Protein AF-A0A2E7HR81-F1 (afdb_monomer)

Structure (mmCIF, N/CA/C/O backbone):
data_AF-A0A2E7HR81-F1
#
_entry.id   AF-A0A2E7HR81-F1
#
loop_
_atom_site.group_PDB
_atom_site.id
_atom_site.type_symbol
_atom_site.label_atom_id
_atom_site.label_alt_id
_atom_site.label_comp_id
_atom_site.label_asym_id
_atom_site.label_entity_id
_atom_site.label_seq_id
_atom_site.pdbx_PDB_ins_code
_atom_site.Cartn_x
_atom_site.Cartn_y
_atom_site.Cartn_z
_atom_site.occupancy
_atom_site.B_iso_or_equiv
_atom_site.auth_seq_id
_atom_site.auth_comp_id
_atom_site.auth_asym_id
_atom_site.auth_atom_id
_atom_site.pdbx_PDB_model_num
ATOM 1 N N . MET A 1 1 ? 40.712 21.297 -29.440 1.00 41.12 1 MET A N 1
ATOM 2 C CA . MET A 1 1 ? 39.677 22.357 -29.420 1.00 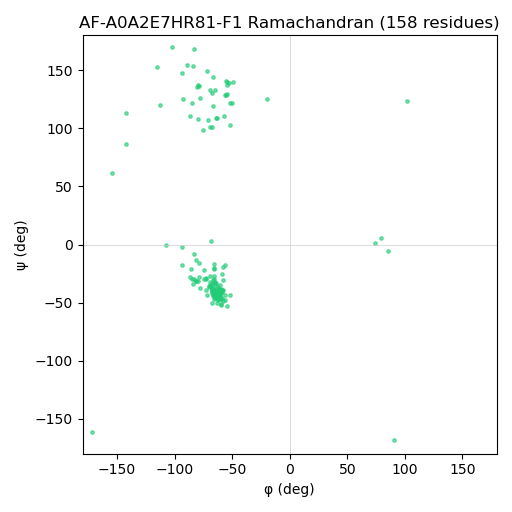41.12 1 MET 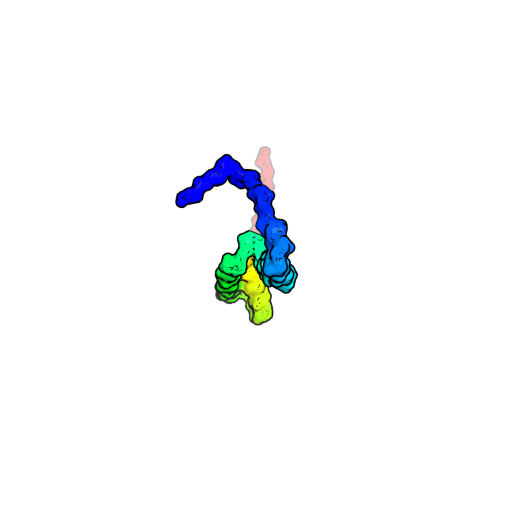A CA 1
ATOM 3 C C . MET A 1 1 ? 38.685 22.129 -30.558 1.00 41.12 1 MET A C 1
ATOM 5 O O . MET A 1 1 ? 38.942 22.527 -31.687 1.00 41.12 1 MET A O 1
ATOM 9 N N . THR A 1 2 ? 37.577 21.428 -30.316 1.00 46.91 2 THR A N 1
ATOM 10 C CA . THR A 1 2 ? 36.530 21.246 -31.335 1.00 46.91 2 THR A CA 1
ATOM 11 C C . THR A 1 2 ? 35.668 22.502 -31.396 1.00 46.91 2 THR A C 1
ATOM 13 O O . THR A 1 2 ? 34.910 22.775 -30.468 1.00 46.91 2 THR A O 1
ATOM 16 N N . LYS A 1 3 ? 35.809 23.283 -32.475 1.00 57.16 3 LYS A N 1
ATOM 17 C CA . LYS A 1 3 ? 34.974 24.461 -32.756 1.00 57.16 3 LYS A CA 1
ATOM 18 C C . LYS A 1 3 ? 33.493 24.058 -32.678 1.00 57.16 3 LYS A C 1
ATOM 20 O O . LYS A 1 3 ? 33.070 23.139 -33.380 1.00 57.16 3 LYS A O 1
ATOM 25 N N . GLY A 1 4 ? 32.728 24.716 -31.807 1.00 59.72 4 GLY A N 1
ATOM 26 C CA . GLY A 1 4 ? 31.295 24.468 -31.632 1.00 59.72 4 GLY A CA 1
ATOM 27 C C . GLY A 1 4 ? 30.531 24.594 -32.954 1.00 59.72 4 GLY A C 1
ATOM 28 O O . GLY A 1 4 ? 30.838 25.450 -33.787 1.00 59.72 4 GLY A O 1
ATOM 29 N N . LYS A 1 5 ? 29.550 23.713 -33.182 1.00 61.12 5 LYS A N 1
ATOM 30 C CA . LYS A 1 5 ? 28.749 23.706 -34.415 1.00 61.12 5 LYS A CA 1
ATOM 31 C C . LYS A 1 5 ? 27.897 24.979 -34.491 1.00 61.12 5 LYS A C 1
ATOM 33 O O . LYS A 1 5 ? 27.012 25.176 -33.670 1.00 61.12 5 LYS A O 1
ATOM 38 N N . LYS A 1 6 ? 28.121 25.780 -35.540 1.00 63.16 6 LYS A N 1
ATOM 39 C CA . LYS A 1 6 ? 27.431 27.051 -35.855 1.00 63.16 6 LYS A CA 1
ATOM 40 C C . LYS A 1 6 ? 25.897 26.935 -35.979 1.00 63.16 6 LYS A C 1
ATOM 42 O O . LYS A 1 6 ? 25.208 27.939 -35.887 1.00 63.16 6 LYS A O 1
ATOM 47 N N . TYR A 1 7 ? 25.363 25.723 -36.165 1.00 66.31 7 TYR A N 1
ATOM 48 C CA . TYR A 1 7 ? 23.924 25.446 -36.261 1.00 66.31 7 TYR A CA 1
ATOM 49 C C . TYR A 1 7 ? 23.602 24.111 -35.568 1.00 66.31 7 TYR A C 1
ATOM 51 O O . TYR A 1 7 ? 23.593 23.069 -36.229 1.00 66.31 7 TYR A O 1
ATOM 59 N N . PRO A 1 8 ? 23.363 24.093 -34.247 1.00 60.34 8 PRO A N 1
ATOM 60 C CA . PRO A 1 8 ? 23.105 22.853 -33.509 1.00 60.34 8 PRO A CA 1
ATOM 61 C C . PRO A 1 8 ? 21.792 22.165 -33.923 1.00 60.34 8 PRO A C 1
ATOM 63 O O . PRO A 1 8 ? 21.648 20.965 -33.723 1.00 60.34 8 PRO A O 1
ATOM 66 N N . GLN A 1 9 ? 20.865 22.900 -34.549 1.00 65.75 9 GLN A N 1
ATOM 67 C CA . GLN A 1 9 ? 19.572 22.389 -35.023 1.00 65.75 9 GLN A CA 1
ATOM 68 C C . GLN A 1 9 ? 19.635 21.655 -36.371 1.00 65.75 9 GLN A C 1
ATOM 70 O O . GLN A 1 9 ? 18.680 20.982 -36.750 1.00 65.75 9 GLN A O 1
ATOM 75 N N . ARG A 1 10 ? 20.734 21.767 -37.129 1.00 66.38 10 ARG A N 1
ATOM 76 C CA . ARG A 1 10 ? 20.872 21.019 -38.384 1.00 66.38 10 ARG A CA 1
ATOM 77 C C . ARG A 1 10 ? 21.441 19.643 -38.072 1.00 66.38 10 ARG A C 1
ATOM 79 O O . ARG A 1 10 ? 22.613 19.524 -37.709 1.00 66.38 10 ARG A O 1
ATOM 86 N N . ALA A 1 11 ? 20.608 18.614 -38.233 1.00 66.31 11 ALA A N 1
ATOM 87 C CA . ALA A 1 11 ? 21.050 17.230 -38.154 1.00 66.31 11 ALA A CA 1
ATOM 88 C C . ALA A 1 11 ? 22.295 17.030 -39.045 1.00 66.31 11 ALA A C 1
ATOM 90 O O . ALA A 1 11 ? 22.382 17.616 -40.133 1.00 66.31 11 ALA A O 1
ATOM 91 N N . PRO A 1 12 ? 23.296 16.256 -38.593 1.00 71.06 12 PRO A N 1
ATOM 92 C CA . PRO A 1 12 ? 24.472 15.980 -39.404 1.00 71.06 12 PRO A CA 1
ATOM 93 C C . PRO A 1 12 ? 24.049 15.399 -40.760 1.00 71.06 12 PRO A C 1
ATOM 95 O O . PRO A 1 12 ? 23.188 14.528 -40.825 1.00 71.06 12 PRO A O 1
ATOM 98 N N . LYS A 1 13 ? 24.686 15.859 -41.849 1.00 72.69 13 LYS A N 1
ATOM 99 C CA . LYS A 1 13 ? 24.384 15.411 -43.226 1.00 72.69 13 LYS A CA 1
ATOM 100 C C . LYS A 1 13 ? 24.537 13.894 -43.420 1.00 72.69 13 LYS A C 1
ATOM 102 O O . LYS A 1 13 ? 24.023 13.341 -44.384 1.00 72.69 13 LYS A O 1
ATOM 107 N N . LYS A 1 14 ? 25.271 13.236 -42.521 1.00 79.12 14 LYS A N 1
ATOM 108 C CA . LYS A 1 14 ? 25.502 11.794 -42.489 1.00 79.12 14 LYS A CA 1
ATOM 109 C C . LYS A 1 14 ? 24.812 11.210 -41.262 1.00 79.12 14 LYS A C 1
ATOM 111 O O . LYS A 1 14 ? 25.112 11.602 -40.135 1.00 79.12 14 LYS A O 1
ATOM 116 N N . ASN A 1 15 ? 23.883 10.286 -41.492 1.00 84.00 15 ASN A N 1
ATOM 117 C CA . ASN A 1 15 ? 23.197 9.557 -40.434 1.00 84.00 15 ASN A CA 1
ATOM 118 C C . ASN A 1 15 ? 24.051 8.350 -40.016 1.00 84.00 15 ASN A C 1
ATOM 120 O O . ASN A 1 15 ? 24.333 7.481 -40.840 1.00 84.00 15 ASN A O 1
ATOM 124 N N . TYR A 1 16 ? 24.413 8.283 -38.732 1.00 83.38 16 TYR A N 1
ATOM 125 C CA . TYR A 1 16 ? 25.193 7.189 -38.148 1.00 83.38 16 TYR A CA 1
ATOM 126 C C . TYR A 1 16 ? 24.598 5.809 -38.466 1.00 83.38 16 TYR A C 1
ATOM 128 O O . TYR A 1 16 ? 25.310 4.901 -38.888 1.00 83.38 16 TYR A O 1
ATOM 136 N N . PHE A 1 17 ? 23.275 5.660 -38.358 1.00 82.94 17 PHE A N 1
ATOM 137 C CA . PHE A 1 17 ? 22.599 4.404 -38.668 1.00 82.94 17 PHE A CA 1
ATOM 138 C C . PHE A 1 17 ? 22.615 4.087 -40.172 1.00 82.94 17 PHE A C 1
ATOM 140 O O . PHE A 1 17 ? 22.684 2.915 -40.538 1.00 82.94 17 PHE A O 1
ATOM 147 N N . ALA A 1 18 ? 22.588 5.084 -41.056 1.00 84.00 18 ALA A N 1
ATOM 148 C CA . ALA A 1 18 ? 22.669 4.842 -42.499 1.00 84.00 18 ALA A CA 1
ATOM 149 C C . ALA A 1 18 ? 24.080 4.418 -42.944 1.00 84.00 18 ALA A C 1
ATOM 151 O O . ALA A 1 18 ? 24.233 3.680 -43.916 1.00 84.00 18 ALA A O 1
ATOM 152 N N . GLU A 1 19 ? 25.121 4.866 -42.240 1.00 87.44 19 GLU A N 1
ATOM 153 C CA . GLU A 1 19 ? 26.503 4.438 -42.489 1.00 87.44 19 GLU A CA 1
ATOM 154 C C . GLU A 1 19 ? 26.782 3.050 -41.905 1.00 87.44 19 GLU A C 1
ATOM 156 O O . GLU A 1 19 ? 27.413 2.228 -42.569 1.00 87.44 19 GLU A O 1
ATOM 161 N N . LEU A 1 20 ? 26.220 2.743 -40.731 1.00 86.19 20 LEU A N 1
ATOM 162 C CA . LEU A 1 20 ? 26.365 1.445 -40.067 1.00 86.19 20 LEU A CA 1
ATOM 163 C C . LEU A 1 20 ? 25.883 0.268 -40.940 1.00 86.19 20 LEU A C 1
ATOM 165 O O . LEU A 1 20 ? 26.411 -0.828 -40.847 1.00 86.19 20 LEU A O 1
ATOM 169 N N . THR A 1 21 ? 24.891 0.461 -41.811 1.00 85.25 21 THR A N 1
ATOM 170 C CA . THR A 1 21 ? 24.394 -0.615 -42.692 1.00 85.25 21 THR A CA 1
ATOM 171 C C . THR A 1 21 ? 25.256 -0.891 -43.910 1.00 85.25 21 THR A C 1
ATOM 173 O O . THR A 1 21 ? 25.073 -1.928 -44.546 1.00 85.25 21 THR A O 1
ATOM 176 N N . LYS A 1 22 ? 26.166 0.022 -44.261 1.00 89.62 22 LYS A N 1
ATOM 177 C CA . LYS A 1 22 ? 27.015 -0.123 -45.450 1.00 89.62 22 LYS A CA 1
ATOM 178 C C . LYS A 1 22 ? 28.112 -1.161 -45.233 1.00 89.62 22 LYS A C 1
ATOM 180 O O . LYS A 1 22 ? 28.512 -1.826 -46.181 1.00 89.62 22 LYS A O 1
ATOM 185 N N . THR A 1 23 ? 28.572 -1.328 -43.994 1.00 92.75 23 THR A N 1
ATOM 186 C CA . THR A 1 23 ? 29.603 -2.307 -43.644 1.00 92.75 23 THR A CA 1
ATOM 187 C C . THR A 1 23 ? 28.980 -3.632 -43.182 1.00 92.75 23 THR A C 1
ATOM 189 O O . THR A 1 23 ? 27.898 -3.641 -42.587 1.00 92.75 23 THR A O 1
ATOM 192 N N . PRO A 1 24 ? 29.628 -4.782 -43.448 1.00 90.69 24 PRO A N 1
ATOM 193 C CA . PRO A 1 24 ? 29.166 -6.078 -42.943 1.00 90.69 24 PRO A CA 1
ATOM 194 C C . PRO A 1 24 ? 29.176 -6.130 -41.408 1.00 90.69 24 PRO A C 1
ATOM 196 O O . PRO A 1 24 ? 28.223 -6.610 -40.797 1.00 90.69 24 PRO A O 1
ATOM 199 N N . GLU A 1 25 ? 30.193 -5.541 -40.784 1.00 89.00 25 GLU A N 1
ATOM 200 C CA . GLU A 1 25 ? 30.328 -5.451 -39.327 1.00 89.00 25 GLU A CA 1
ATOM 201 C C . GLU A 1 25 ? 29.209 -4.621 -38.687 1.00 89.00 25 GLU A C 1
ATOM 203 O O . GLU A 1 25 ? 28.635 -4.996 -37.664 1.00 89.00 25 GLU A O 1
ATOM 208 N N . GLY A 1 26 ? 28.833 -3.502 -39.309 1.00 90.56 26 GLY A N 1
ATOM 209 C CA . GLY A 1 26 ? 27.766 -2.660 -38.788 1.00 90.56 26 GLY A CA 1
ATOM 210 C C . GLY A 1 26 ? 26.370 -3.274 -38.966 1.00 90.56 26 GLY A C 1
ATOM 211 O O . GLY A 1 26 ? 25.498 -3.079 -38.111 1.00 90.56 26 GLY A O 1
ATOM 212 N N . ARG A 1 27 ? 26.169 -4.105 -40.001 1.00 91.12 27 ARG A N 1
ATOM 213 C CA . ARG A 1 27 ? 24.973 -4.959 -40.127 1.00 91.12 27 ARG A CA 1
ATOM 214 C C . ARG A 1 27 ? 24.897 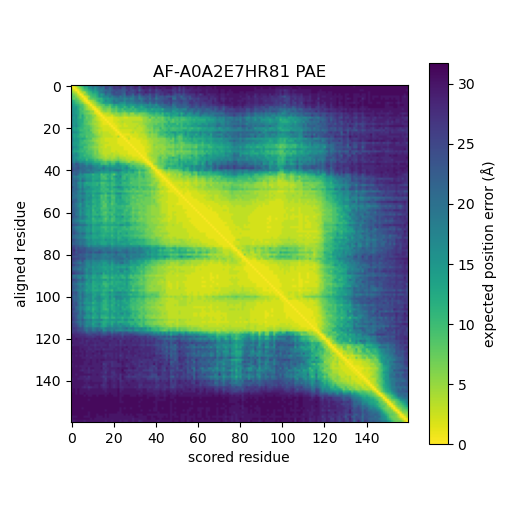-6.002 -39.011 1.00 91.12 27 ARG A C 1
ATOM 216 O O . ARG A 1 27 ? 23.827 -6.155 -38.422 1.00 91.12 27 ARG A O 1
ATOM 223 N N . ALA A 1 28 ? 26.010 -6.658 -38.675 1.00 92.38 28 ALA A N 1
ATOM 224 C CA . ALA A 1 28 ? 26.069 -7.613 -37.566 1.00 92.38 28 ALA A CA 1
ATOM 225 C C . ALA A 1 28 ? 25.735 -6.946 -36.220 1.00 92.38 28 ALA A C 1
ATOM 227 O O . ALA A 1 28 ? 24.893 -7.448 -35.475 1.00 92.38 28 ALA A O 1
ATOM 228 N N . LYS A 1 29 ? 26.285 -5.753 -35.963 1.00 91.38 29 LYS A N 1
ATOM 229 C CA . LYS A 1 29 ? 25.996 -4.964 -34.753 1.00 91.38 29 LYS A CA 1
ATOM 230 C C . LYS A 1 29 ? 24.521 -4.566 -34.633 1.00 91.38 29 LYS A C 1
ATOM 232 O O . LYS A 1 29 ? 23.940 -4.620 -33.553 1.00 91.38 29 LYS A O 1
ATOM 237 N N . ARG A 1 30 ? 23.873 -4.195 -35.745 1.00 87.44 30 ARG A N 1
ATOM 238 C CA . ARG A 1 30 ? 22.424 -3.928 -35.744 1.00 87.44 30 ARG A CA 1
ATOM 239 C C . ARG A 1 30 ? 21.610 -5.195 -35.498 1.00 87.44 30 ARG A C 1
ATOM 241 O O . ARG A 1 30 ? 20.616 -5.133 -34.784 1.00 87.44 30 ARG A O 1
ATOM 248 N N . ALA A 1 31 ? 22.017 -6.323 -36.073 1.00 89.31 31 ALA A N 1
ATOM 249 C CA . ALA A 1 31 ? 21.359 -7.600 -35.824 1.00 89.31 31 ALA A CA 1
ATOM 250 C C . ALA A 1 31 ? 21.459 -8.000 -34.343 1.00 89.31 31 ALA A C 1
ATOM 252 O O . ALA A 1 31 ? 20.475 -8.467 -33.779 1.00 89.31 31 ALA A O 1
ATOM 253 N N . GLU A 1 32 ? 22.602 -7.762 -33.697 1.00 90.69 32 GLU A N 1
ATOM 254 C CA . GLU A 1 32 ? 22.783 -7.957 -32.255 1.00 90.69 32 GLU A CA 1
ATOM 255 C C . GLU A 1 32 ? 21.831 -7.071 -31.434 1.00 90.69 32 GLU A C 1
ATOM 257 O O . GLU A 1 32 ? 21.130 -7.564 -30.551 1.00 90.69 32 GLU A O 1
ATOM 262 N N . TRP A 1 33 ? 21.730 -5.779 -31.763 1.00 87.06 33 TRP A N 1
ATOM 263 C CA . TRP A 1 33 ? 20.802 -4.862 -31.090 1.00 87.06 33 TRP A CA 1
ATOM 264 C C . TRP A 1 33 ? 19.334 -5.228 -31.297 1.00 87.06 33 TRP A C 1
ATOM 266 O O . TRP A 1 33 ? 18.562 -5.160 -30.347 1.00 87.06 33 TRP A O 1
ATOM 276 N N . ASN A 1 34 ? 18.953 -5.653 -32.503 1.00 84.62 34 ASN A N 1
ATOM 277 C CA . ASN A 1 34 ? 17.590 -6.096 -32.795 1.00 84.62 34 ASN A CA 1
ATOM 278 C C . ASN A 1 34 ? 17.233 -7.392 -32.052 1.00 84.62 34 ASN A C 1
ATOM 280 O O . ASN A 1 34 ? 16.083 -7.579 -31.670 1.00 84.62 34 ASN A O 1
ATOM 284 N N . LYS A 1 35 ? 18.209 -8.287 -31.846 1.00 86.12 35 LYS A N 1
ATOM 285 C CA . LYS A 1 35 ? 18.032 -9.524 -31.069 1.00 86.12 35 LYS A CA 1
ATOM 286 C C . LYS A 1 35 ? 17.965 -9.269 -29.563 1.00 86.12 35 LYS A C 1
ATOM 288 O O . LYS A 1 35 ? 17.447 -10.107 -28.828 1.00 86.12 35 LYS A O 1
ATOM 293 N N . LYS A 1 36 ? 18.499 -8.143 -29.086 1.00 82.38 36 LYS A N 1
ATOM 294 C CA . LYS A 1 36 ? 18.478 -7.793 -27.668 1.00 82.38 36 LYS A CA 1
ATOM 295 C C . LYS A 1 36 ? 17.054 -7.428 -27.254 1.00 82.38 36 LYS A C 1
ATOM 297 O O . LYS A 1 36 ? 16.565 -6.346 -27.566 1.00 82.38 36 LYS A O 1
ATOM 302 N N . ALA A 1 37 ? 16.408 -8.314 -26.499 1.00 74.12 37 ALA A N 1
ATOM 303 C CA . ALA A 1 37 ? 15.147 -7.998 -25.844 1.00 74.12 37 ALA A CA 1
ATOM 304 C C . ALA A 1 37 ? 15.323 -6.740 -24.976 1.00 74.12 37 ALA A C 1
ATOM 306 O O . ALA A 1 37 ? 16.256 -6.642 -24.170 1.00 74.12 37 ALA A O 1
ATOM 307 N N . TRP A 1 38 ? 14.441 -5.755 -25.148 1.00 69.12 38 TRP A N 1
ATOM 308 C CA . TRP A 1 38 ? 14.459 -4.557 -24.319 1.00 69.12 38 TRP A CA 1
ATOM 309 C C . TRP A 1 38 ? 14.030 -4.945 -22.902 1.00 69.12 38 TRP A C 1
ATOM 311 O O . TRP A 1 38 ? 12.848 -5.113 -22.624 1.00 69.12 38 TRP A O 1
ATOM 321 N N . ALA A 1 39 ? 14.992 -5.099 -21.993 1.00 67.12 39 ALA A N 1
ATOM 322 C CA . ALA A 1 39 ? 14.739 -5.760 -20.713 1.00 67.12 39 ALA A CA 1
ATOM 323 C C . ALA A 1 39 ? 13.773 -5.012 -19.773 1.00 67.12 39 ALA A C 1
ATOM 325 O O . ALA A 1 39 ? 13.302 -5.605 -18.809 1.00 67.12 39 ALA A O 1
ATOM 326 N N . LYS A 1 40 ? 13.502 -3.716 -19.984 1.00 64.69 40 LYS A N 1
ATOM 327 C CA . LYS A 1 40 ? 12.696 -2.877 -19.073 1.00 64.69 40 LYS A CA 1
ATOM 328 C C . LYS A 1 40 ? 12.040 -1.710 -19.820 1.00 64.69 40 LYS A C 1
ATOM 330 O O . LYS A 1 40 ? 12.386 -0.553 -19.591 1.00 64.69 40 LYS A O 1
ATOM 335 N N . ALA A 1 41 ? 11.183 -1.996 -20.798 1.00 64.50 41 ALA A N 1
ATOM 336 C CA . ALA A 1 41 ? 10.427 -0.938 -21.463 1.00 64.50 41 ALA A CA 1
ATOM 337 C C . ALA A 1 41 ? 9.271 -0.530 -20.546 1.00 64.50 41 ALA A C 1
ATOM 339 O O . ALA A 1 41 ? 8.494 -1.373 -20.107 1.00 64.50 41 ALA A O 1
ATOM 340 N N . GLY A 1 42 ? 9.175 0.762 -20.245 1.00 72.00 42 GLY A N 1
ATOM 341 C CA . GLY A 1 42 ? 8.073 1.313 -19.469 1.00 72.00 42 GLY A CA 1
ATOM 342 C C . GLY A 1 42 ? 8.297 1.357 -17.959 1.00 72.00 42 GLY A C 1
ATOM 343 O O . GLY A 1 42 ? 9.403 1.249 -17.428 1.00 72.00 42 GLY A O 1
ATOM 344 N N . ARG A 1 43 ? 7.194 1.626 -17.271 1.00 74.00 43 ARG A N 1
ATOM 345 C CA . ARG A 1 43 ? 7.147 1.948 -15.851 1.00 74.00 43 ARG A CA 1
ATOM 346 C C . ARG A 1 43 ? 7.256 0.669 -15.013 1.00 74.00 43 ARG A C 1
ATOM 348 O O . ARG A 1 43 ? 6.594 -0.312 -15.344 1.00 74.00 43 ARG A O 1
ATOM 355 N N . PRO A 1 44 ? 8.051 0.649 -13.929 1.00 80.31 44 PRO A N 1
ATOM 356 C CA . PRO A 1 44 ? 8.136 -0.524 -13.069 1.00 80.31 44 PRO A CA 1
ATOM 357 C C . PRO A 1 44 ? 6.750 -0.925 -12.548 1.00 80.31 44 PRO A C 1
ATOM 359 O O . PRO A 1 44 ? 6.026 -0.092 -11.999 1.00 80.31 44 PRO A O 1
ATOM 362 N N . ALA A 1 45 ? 6.401 -2.203 -12.721 1.00 80.94 45 ALA A N 1
ATOM 363 C CA . ALA A 1 45 ? 5.125 -2.757 -12.279 1.00 80.94 45 ALA A CA 1
ATOM 364 C C . ALA A 1 45 ? 4.889 -2.493 -10.782 1.00 80.94 45 ALA A C 1
ATOM 366 O O . ALA A 1 45 ? 5.819 -2.570 -9.974 1.00 80.94 45 ALA A O 1
ATOM 367 N N . GLY A 1 46 ? 3.647 -2.156 -10.428 1.00 80.62 46 GLY A N 1
ATOM 368 C CA . GLY A 1 46 ? 3.218 -1.946 -9.043 1.00 80.62 46 GLY A CA 1
ATOM 369 C C . GLY A 1 46 ? 3.686 -0.643 -8.392 1.00 80.62 46 GLY A C 1
ATOM 370 O O . GLY A 1 46 ? 3.381 -0.409 -7.227 1.00 80.62 46 GLY A O 1
ATOM 371 N N . VAL A 1 47 ? 4.417 0.223 -9.093 1.00 87.62 47 VAL A N 1
ATOM 372 C CA . VAL A 1 47 ? 4.679 1.585 -8.608 1.00 87.62 47 VAL A CA 1
ATOM 373 C C . VAL A 1 47 ? 3.469 2.456 -9.006 1.00 87.62 47 VAL A C 1
ATOM 375 O O . VAL A 1 47 ? 2.894 2.181 -10.058 1.00 87.62 47 VAL A O 1
ATOM 378 N N . PRO A 1 48 ? 3.120 3.554 -8.319 1.00 87.00 48 PRO A N 1
ATOM 379 C CA . PRO A 1 48 ? 2.148 4.579 -8.771 1.00 87.00 48 PRO A CA 1
ATOM 380 C C . PRO A 1 48 ? 2.769 5.725 -9.599 1.00 87.00 48 PRO A C 1
ATOM 382 O O . PRO A 1 48 ? 3.970 5.995 -9.492 1.00 87.00 48 PRO A O 1
ATOM 385 N N . HIS A 1 49 ? 1.987 6.384 -10.466 1.00 85.12 49 HIS A N 1
ATOM 386 C CA . HIS A 1 49 ? 2.495 7.457 -11.341 1.00 85.12 49 HIS A CA 1
ATOM 387 C C . HIS A 1 49 ? 3.245 8.536 -10.540 1.00 85.12 49 HIS A C 1
ATOM 389 O O . HIS A 1 49 ? 2.821 8.901 -9.451 1.00 85.12 49 HIS A O 1
ATOM 395 N N . GLY A 1 50 ? 4.366 9.032 -11.072 1.00 87.12 50 GLY A N 1
ATOM 396 C CA . GLY A 1 50 ? 5.212 10.025 -10.396 1.00 87.12 50 GLY A CA 1
ATOM 397 C C . GLY A 1 50 ? 6.250 9.450 -9.424 1.00 87.12 50 GLY A C 1
ATOM 398 O O . GLY A 1 50 ? 7.102 10.197 -8.957 1.00 87.12 50 GLY A O 1
ATOM 399 N N . TYR A 1 51 ? 6.242 8.137 -9.171 1.00 89.44 51 TYR A N 1
ATOM 400 C CA . TYR A 1 51 ? 7.216 7.479 -8.296 1.00 89.44 51 TYR A CA 1
ATOM 401 C C . TYR A 1 51 ? 8.109 6.489 -9.052 1.00 89.44 51 TYR A C 1
ATOM 403 O O . TYR A 1 51 ? 7.707 5.890 -10.058 1.00 89.44 51 TYR A O 1
ATOM 411 N N . THR A 1 52 ? 9.319 6.288 -8.526 1.00 89.25 52 THR A N 1
ATOM 412 C CA . THR A 1 52 ? 10.229 5.191 -8.874 1.00 89.25 52 THR A CA 1
ATOM 413 C C . THR A 1 52 ? 10.170 4.125 -7.775 1.00 89.25 52 THR A C 1
ATOM 415 O O . THR A 1 52 ? 9.576 4.335 -6.718 1.00 89.25 52 THR A O 1
ATOM 418 N N . LYS A 1 53 ? 10.772 2.951 -8.009 1.00 87.62 53 LYS A N 1
ATOM 419 C CA . LYS A 1 53 ? 10.841 1.894 -6.982 1.00 87.62 53 LYS A CA 1
ATOM 420 C C . LYS A 1 53 ? 11.570 2.364 -5.719 1.00 87.62 53 LYS A C 1
ATOM 422 O O . LYS A 1 53 ? 11.154 2.037 -4.617 1.00 87.62 53 LYS A O 1
ATOM 427 N N . GLU A 1 54 ? 12.624 3.148 -5.902 1.00 89.94 54 GLU A N 1
ATOM 428 C CA . GLU A 1 54 ? 13.461 3.661 -4.818 1.00 89.94 54 GLU A CA 1
ATOM 429 C C . GLU A 1 54 ? 12.727 4.714 -3.988 1.00 89.94 54 GLU A C 1
ATOM 431 O O . GLU A 1 54 ? 12.878 4.742 -2.774 1.00 89.94 54 GLU A O 1
ATOM 436 N N . THR A 1 55 ? 11.881 5.542 -4.613 1.00 91.25 55 THR A N 1
ATOM 437 C CA . THR A 1 55 ? 11.136 6.573 -3.879 1.00 91.25 55 THR A CA 1
ATOM 438 C C . THR A 1 55 ? 9.891 6.032 -3.182 1.00 91.25 55 THR A C 1
ATOM 440 O O . THR A 1 55 ? 9.529 6.533 -2.121 1.00 91.25 55 THR A O 1
ATOM 443 N N . ILE A 1 56 ? 9.232 5.005 -3.734 1.00 92.25 56 ILE A N 1
ATOM 444 C CA . ILE A 1 56 ? 8.019 4.428 -3.131 1.00 92.25 56 ILE A CA 1
ATOM 445 C C . ILE A 1 56 ? 8.323 3.472 -1.969 1.00 92.25 56 ILE A C 1
ATOM 447 O O . ILE A 1 56 ? 7.520 3.375 -1.044 1.00 92.25 56 ILE A O 1
ATOM 451 N N . ALA A 1 57 ? 9.457 2.765 -2.003 1.00 92.06 57 ALA A N 1
ATOM 452 C CA . ALA A 1 57 ? 9.839 1.798 -0.973 1.00 92.06 57 ALA A CA 1
ATOM 453 C C . ALA A 1 57 ? 9.852 2.384 0.457 1.00 92.06 57 ALA A C 1
ATOM 455 O O . ALA A 1 57 ? 9.115 1.858 1.293 1.00 92.06 57 ALA A O 1
ATOM 456 N N . PRO A 1 58 ? 10.551 3.503 0.745 1.00 95.62 58 PRO A N 1
ATOM 457 C CA . PRO A 1 58 ? 10.573 4.068 2.096 1.00 95.62 58 PRO A CA 1
ATOM 458 C C . PRO A 1 58 ? 9.197 4.585 2.539 1.00 95.62 58 PRO A C 1
ATOM 460 O O . PRO A 1 58 ? 8.863 4.543 3.720 1.00 95.62 58 PRO A O 1
ATOM 463 N N . LEU A 1 59 ? 8.361 5.042 1.598 1.00 94.25 59 LEU A N 1
ATOM 464 C CA . LEU A 1 59 ? 6.995 5.476 1.904 1.00 94.25 59 LEU A CA 1
ATOM 465 C C . LEU A 1 59 ? 6.117 4.304 2.349 1.00 94.25 59 LEU A C 1
ATOM 467 O O . LEU A 1 59 ? 5.329 4.456 3.279 1.00 94.25 59 LEU A O 1
ATOM 471 N N . ARG A 1 60 ? 6.266 3.135 1.715 1.00 93.94 60 ARG A N 1
ATOM 472 C CA . ARG A 1 60 ? 5.552 1.912 2.111 1.00 93.94 60 ARG A CA 1
ATOM 473 C C . ARG A 1 60 ? 6.000 1.416 3.477 1.00 93.94 60 ARG A C 1
ATOM 475 O O . ARG A 1 60 ? 5.158 1.089 4.301 1.00 93.94 60 ARG A O 1
ATOM 482 N N . GLU A 1 61 ? 7.303 1.401 3.740 1.00 96.00 61 GLU A N 1
ATOM 483 C CA . GLU A 1 61 ? 7.836 1.003 5.051 1.00 96.00 61 GLU A CA 1
ATOM 484 C C . GLU A 1 61 ? 7.335 1.920 6.168 1.00 96.00 61 GLU A C 1
ATOM 486 O O . GLU A 1 61 ? 6.854 1.441 7.195 1.00 96.00 61 GLU A O 1
ATOM 491 N N . LYS A 1 62 ? 7.358 3.237 5.938 1.00 96.38 62 LYS A N 1
ATOM 492 C CA . LYS A 1 62 ? 6.798 4.208 6.880 1.00 96.38 62 LYS A CA 1
ATOM 493 C C . LYS A 1 62 ? 5.300 3.978 7.107 1.00 96.38 62 LYS A C 1
ATOM 495 O O . LYS A 1 62 ? 4.855 3.987 8.251 1.00 96.38 62 LYS A O 1
ATOM 500 N N . ALA A 1 63 ? 4.532 3.727 6.046 1.00 96.31 63 ALA A N 1
ATOM 501 C CA . ALA A 1 63 ? 3.100 3.450 6.155 1.00 96.31 63 ALA A CA 1
ATOM 502 C C . ALA A 1 63 ? 2.804 2.178 6.970 1.00 96.31 63 ALA A C 1
ATOM 504 O O . ALA A 1 63 ? 1.862 2.183 7.758 1.00 96.31 63 ALA A O 1
ATOM 505 N N . LYS A 1 64 ? 3.627 1.128 6.839 1.00 96.19 64 LYS A N 1
ATOM 506 C CA . LYS A 1 64 ? 3.514 -0.103 7.640 1.00 96.19 64 LYS A CA 1
ATOM 507 C C . LYS A 1 64 ? 3.738 0.150 9.126 1.00 96.19 64 LYS A C 1
ATOM 509 O O . LYS A 1 64 ? 2.889 -0.202 9.938 1.00 96.19 64 LYS A O 1
ATOM 514 N N . GLN A 1 65 ? 4.825 0.841 9.468 1.00 96.94 65 GLN A N 1
ATOM 515 C CA . GLN A 1 65 ? 5.123 1.206 10.859 1.00 96.94 65 GLN A CA 1
ATOM 516 C C . GLN A 1 65 ? 4.008 2.064 11.467 1.00 96.94 65 GLN A C 1
ATOM 518 O O . GLN A 1 65 ? 3.646 1.926 12.633 1.00 96.94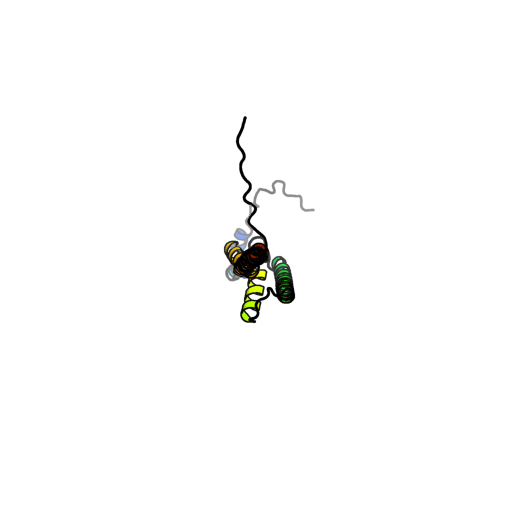 65 GLN A O 1
ATOM 523 N N . GLU A 1 66 ? 3.449 2.978 10.678 1.00 94.94 66 GLU A N 1
ATOM 524 C CA . GLU A 1 66 ? 2.337 3.812 11.114 1.00 94.94 66 GLU A CA 1
ATOM 525 C C . GLU A 1 66 ? 1.029 3.027 11.291 1.00 94.94 66 GLU A C 1
ATOM 527 O O . GLU A 1 66 ? 0.260 3.343 12.199 1.00 94.94 66 GLU A O 1
ATOM 532 N N . ALA A 1 67 ? 0.775 2.018 10.455 1.00 95.88 67 ALA A N 1
ATOM 533 C CA . ALA A 1 67 ? -0.380 1.134 10.582 1.00 95.88 67 ALA A CA 1
ATOM 534 C C . ALA A 1 67 ? -0.292 0.256 11.839 1.00 95.88 67 ALA A C 1
ATOM 536 O O . ALA A 1 67 ? -1.276 0.129 12.565 1.00 95.88 67 ALA A O 1
ATOM 537 N N . GLU A 1 68 ? 0.890 -0.282 12.144 1.00 95.31 68 GLU A N 1
ATOM 538 C CA . GLU A 1 68 ? 1.142 -1.033 13.381 1.00 95.31 68 GLU A CA 1
ATOM 539 C C . GLU A 1 68 ? 0.875 -0.170 14.617 1.00 95.31 68 GLU A C 1
ATOM 541 O O . GLU A 1 68 ? 0.047 -0.526 15.456 1.00 95.31 68 GLU A O 1
ATOM 546 N N . ARG A 1 69 ? 1.482 1.023 14.670 1.00 95.00 69 ARG A N 1
ATOM 547 C CA . ARG A 1 69 ? 1.265 1.984 15.764 1.00 95.00 69 ARG A CA 1
ATOM 548 C C . ARG A 1 69 ? -0.201 2.373 15.917 1.00 95.00 69 ARG A C 1
ATOM 550 O O . ARG A 1 69 ? -0.677 2.541 17.034 1.00 95.00 69 ARG A O 1
ATOM 557 N N . PHE A 1 70 ? -0.918 2.548 14.809 1.00 93.38 70 PHE A N 1
ATOM 558 C CA . PHE A 1 70 ? -2.335 2.899 14.838 1.00 93.38 70 PHE A CA 1
ATOM 559 C C . PHE A 1 70 ? -3.175 1.812 15.517 1.00 93.38 70 PHE A C 1
ATOM 561 O O . PHE A 1 70 ? -3.981 2.119 16.394 1.00 93.38 70 PHE A O 1
ATOM 568 N N . VAL A 1 71 ? -2.950 0.548 15.161 1.00 91.69 71 VAL A N 1
ATOM 569 C CA . VAL A 1 71 ? -3.659 -0.581 15.772 1.00 91.69 71 VAL A CA 1
ATOM 570 C C . VAL A 1 71 ? -3.286 -0.752 17.242 1.00 91.69 71 VAL A C 1
ATOM 572 O O . VAL A 1 71 ? -4.170 -0.988 18.060 1.00 91.69 71 VAL A O 1
ATOM 575 N N . GLU A 1 72 ? -2.016 -0.564 17.611 1.00 92.81 72 GLU A N 1
ATOM 576 C CA . GLU A 1 72 ? -1.602 -0.569 19.021 1.00 92.81 72 GLU A CA 1
ATOM 577 C C . GLU A 1 72 ? -2.321 0.508 19.843 1.00 92.81 72 GLU A C 1
ATOM 579 O O . GLU A 1 72 ? -2.721 0.257 20.979 1.00 92.81 72 GLU A O 1
ATOM 584 N N . ILE A 1 73 ? -2.491 1.710 19.284 1.00 91.88 73 ILE A N 1
ATOM 585 C CA . ILE A 1 73 ? -3.230 2.798 19.937 1.00 91.88 73 ILE A CA 1
ATOM 586 C C . ILE A 1 73 ? -4.712 2.430 20.076 1.00 91.88 73 ILE A C 1
ATOM 588 O O . ILE A 1 73 ? -5.274 2.612 21.153 1.00 91.88 73 ILE A O 1
ATOM 592 N N . MET A 1 74 ? -5.338 1.875 19.034 1.00 88.06 74 MET A N 1
ATOM 593 C CA . MET A 1 74 ? -6.738 1.437 19.111 1.00 88.06 74 MET A CA 1
ATOM 594 C C . MET A 1 74 ? -6.949 0.336 20.150 1.00 88.06 74 MET A C 1
ATOM 596 O O . MET A 1 74 ? -7.899 0.409 20.926 1.00 88.06 74 MET A O 1
ATOM 600 N N . ALA A 1 75 ? -6.045 -0.643 20.216 1.00 89.12 75 ALA A N 1
ATOM 601 C CA . ALA A 1 75 ? -6.099 -1.700 21.220 1.00 89.12 75 ALA A CA 1
ATOM 602 C C . ALA A 1 75 ? -5.976 -1.135 22.647 1.00 89.12 75 ALA A C 1
ATOM 604 O O . ALA A 1 75 ? -6.748 -1.514 23.523 1.00 89.12 75 ALA A O 1
ATOM 605 N N . LYS A 1 76 ? -5.065 -0.178 22.878 1.00 89.44 76 LYS A N 1
ATOM 606 C CA . LYS A 1 76 ? -4.910 0.495 24.184 1.00 89.44 76 LYS A CA 1
ATOM 607 C C . LYS A 1 76 ? -6.142 1.301 24.596 1.00 89.44 76 LYS A C 1
ATOM 609 O O . LYS A 1 76 ? -6.425 1.391 25.786 1.00 89.44 76 LYS A O 1
ATOM 614 N N . ASN A 1 77 ? -6.855 1.876 23.632 1.00 85.75 77 ASN A N 1
ATOM 615 C CA . ASN A 1 77 ? -8.058 2.669 23.882 1.00 85.75 77 ASN A CA 1
ATOM 616 C C . ASN A 1 77 ? -9.328 1.814 24.049 1.00 85.75 77 ASN A C 1
ATOM 618 O O . ASN A 1 77 ? -10.367 2.357 24.406 1.00 85.75 77 ASN A O 1
ATOM 622 N N . GLY A 1 78 ? -9.262 0.500 23.801 1.00 81.88 78 GLY A N 1
ATOM 623 C CA . GLY A 1 78 ? -10.422 -0.398 23.863 1.00 81.88 78 GLY A CA 1
ATOM 624 C C . GLY A 1 78 ? -11.330 -0.358 22.627 1.00 81.88 78 GLY A C 1
ATOM 625 O O . GLY A 1 78 ? -12.356 -1.027 22.608 1.00 81.88 78 GLY A O 1
ATOM 626 N N . ASP A 1 79 ? -10.945 0.382 21.584 1.00 79.31 79 ASP A N 1
ATOM 627 C CA . ASP A 1 79 ? -11.677 0.479 20.310 1.00 79.31 79 ASP A CA 1
ATOM 628 C C . ASP A 1 79 ? -11.164 -0.525 19.257 1.00 79.31 79 ASP A C 1
ATOM 630 O O . ASP A 1 79 ? -11.638 -0.562 18.119 1.00 79.31 79 ASP A O 1
ATOM 634 N N . GLY A 1 80 ? -10.134 -1.300 19.603 1.00 80.25 80 GLY A N 1
ATOM 635 C CA . GLY A 1 80 ? -9.518 -2.283 18.719 1.00 80.25 80 GLY A CA 1
ATOM 636 C C . GLY A 1 80 ? -10.402 -3.517 18.489 1.00 80.25 80 GLY A C 1
ATOM 637 O O . GLY A 1 80 ? -11.155 -3.909 19.377 1.00 80.25 80 GLY A O 1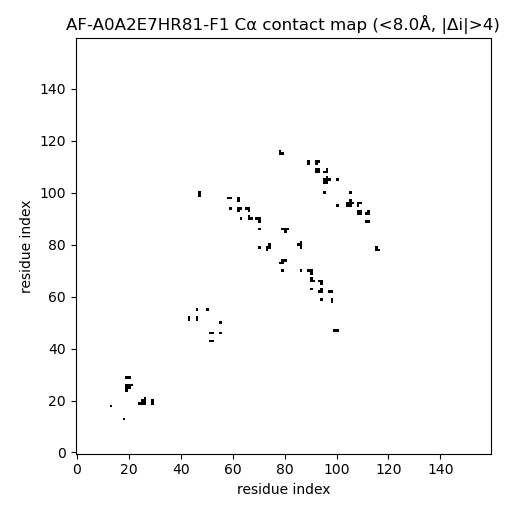
ATOM 638 N N . PRO A 1 81 ? -10.309 -4.159 17.312 1.00 83.19 81 PRO A N 1
ATOM 639 C CA . PRO A 1 81 ? -10.940 -5.455 17.093 1.00 83.19 81 PRO A CA 1
ATOM 640 C C . PRO A 1 81 ? -10.287 -6.550 17.954 1.00 83.19 81 PRO A C 1
ATOM 642 O O . PRO A 1 81 ? -9.075 -6.540 18.156 1.00 83.19 81 PRO A O 1
ATOM 645 N N . GLU A 1 82 ? -11.094 -7.501 18.430 1.00 82.62 82 GLU A N 1
ATOM 646 C CA . GLU A 1 82 ? -10.645 -8.626 19.271 1.00 82.62 82 GLU A CA 1
ATOM 647 C C . GLU A 1 82 ? -10.071 -9.794 18.451 1.00 82.62 82 GLU A C 1
ATOM 649 O O . GLU A 1 82 ? -9.192 -10.510 18.920 1.00 82.62 82 GLU A O 1
ATOM 654 N N . ASP A 1 83 ? -10.561 -9.979 17.222 1.00 91.06 83 ASP A N 1
ATOM 655 C CA . ASP A 1 83 ? -10.149 -11.059 16.323 1.00 91.06 83 ASP A CA 1
ATOM 656 C C . ASP A 1 83 ? -8.830 -10.729 15.603 1.00 91.06 83 ASP A C 1
ATOM 658 O O . ASP A 1 83 ? -8.651 -9.632 15.061 1.00 91.06 83 ASP A O 1
ATOM 662 N N . GLU A 1 84 ? -7.926 -11.706 15.537 1.00 90.56 84 GLU A N 1
ATOM 663 C CA . GLU A 1 84 ? -6.625 -11.600 14.870 1.00 90.56 84 GLU A CA 1
ATOM 664 C C . GLU A 1 84 ? -6.777 -11.253 13.381 1.00 90.56 84 GLU A C 1
ATOM 666 O O . GLU A 1 84 ? -6.047 -10.400 12.861 1.00 90.56 84 GLU A O 1
ATOM 671 N N . PHE A 1 85 ? -7.775 -11.831 12.702 1.00 90.56 85 PHE A N 1
ATOM 672 C CA . PHE A 1 85 ? -8.038 -11.540 11.288 1.00 90.56 85 PHE A CA 1
ATOM 673 C C . PHE A 1 85 ? -8.537 -10.107 11.076 1.00 90.56 85 PHE A C 1
ATOM 675 O O . PHE A 1 85 ? -8.178 -9.446 10.098 1.00 90.56 85 PHE A O 1
ATOM 682 N N . ALA A 1 86 ? -9.340 -9.593 12.008 1.00 90.25 86 ALA A N 1
ATOM 683 C CA . ALA A 1 86 ? -9.819 -8.217 11.962 1.00 90.25 86 ALA A CA 1
ATOM 684 C C . ALA A 1 86 ? -8.686 -7.217 12.244 1.00 90.25 86 ALA A C 1
ATOM 686 O O . ALA A 1 86 ? -8.610 -6.169 11.595 1.00 90.25 86 ALA A O 1
ATOM 687 N N . VAL A 1 87 ? -7.763 -7.561 13.147 1.00 92.19 87 VAL A N 1
ATOM 688 C CA . VAL A 1 87 ? -6.531 -6.798 13.386 1.00 92.19 87 VAL A CA 1
ATOM 689 C C . VAL A 1 87 ? -5.677 -6.722 12.116 1.00 92.19 87 VAL A C 1
ATOM 691 O O . VAL A 1 87 ? -5.221 -5.635 11.749 1.00 92.19 87 VAL A O 1
ATOM 694 N N . GLU A 1 88 ? -5.474 -7.841 11.417 1.00 93.31 88 GLU A N 1
ATOM 695 C CA . GLU A 1 88 ? -4.714 -7.876 10.161 1.00 93.31 88 GLU A CA 1
ATOM 696 C C . GLU A 1 88 ? -5.381 -7.033 9.061 1.00 93.31 88 GLU A C 1
ATOM 698 O O . GLU A 1 88 ? -4.722 -6.202 8.423 1.00 93.31 88 GLU A O 1
ATOM 703 N N . ALA A 1 89 ? -6.699 -7.168 8.891 1.00 93.56 89 ALA A N 1
ATOM 704 C CA . ALA A 1 89 ? -7.462 -6.393 7.915 1.00 93.56 89 ALA A CA 1
ATOM 705 C C . ALA A 1 89 ? -7.381 -4.880 8.183 1.00 93.56 89 ALA A C 1
ATOM 707 O O . ALA A 1 89 ? -7.217 -4.084 7.251 1.00 93.56 89 ALA A O 1
ATOM 708 N N . LEU A 1 90 ? -7.446 -4.474 9.454 1.00 93.25 90 LEU A N 1
ATOM 709 C CA . LEU A 1 90 ? -7.345 -3.072 9.845 1.00 93.25 90 LEU A CA 1
ATOM 710 C C . LEU A 1 90 ? -5.948 -2.502 9.557 1.00 93.25 90 LEU A C 1
ATOM 712 O O . LEU A 1 90 ? -5.842 -1.394 9.023 1.00 93.25 90 LEU A O 1
ATOM 716 N N . LYS A 1 91 ? -4.879 -3.267 9.829 1.00 95.31 91 LYS A N 1
ATOM 717 C CA . LYS A 1 91 ? -3.502 -2.877 9.465 1.00 95.31 91 LYS A CA 1
ATOM 718 C C . LYS A 1 91 ? -3.377 -2.652 7.958 1.00 95.31 91 LYS A C 1
ATOM 720 O O . LYS A 1 91 ? -2.891 -1.602 7.533 1.00 95.31 91 LYS A O 1
ATOM 725 N N . ALA A 1 92 ? -3.872 -3.595 7.157 1.00 95.31 92 ALA A N 1
ATOM 726 C CA . ALA A 1 92 ? -3.826 -3.504 5.700 1.00 95.31 92 ALA A CA 1
ATOM 727 C C . ALA A 1 92 ? -4.613 -2.294 5.167 1.00 95.31 92 ALA A C 1
ATOM 729 O O . ALA A 1 92 ? -4.129 -1.565 4.297 1.00 95.31 92 ALA A O 1
ATOM 730 N N . ALA A 1 93 ? -5.799 -2.023 5.716 1.00 95.50 93 ALA A N 1
ATOM 731 C CA . ALA A 1 93 ? -6.604 -0.871 5.318 1.00 95.50 93 ALA A CA 1
ATOM 732 C C . ALA A 1 93 ? -5.889 0.463 5.601 1.00 95.50 93 ALA A C 1
ATOM 734 O O . ALA A 1 93 ? -5.876 1.364 4.755 1.00 95.50 93 ALA A O 1
ATOM 735 N N . VAL A 1 94 ? -5.240 0.585 6.763 1.00 95.44 94 VAL A N 1
ATOM 736 C CA . VAL A 1 94 ? -4.477 1.789 7.121 1.00 95.44 94 VAL A CA 1
ATOM 737 C C . VAL A 1 94 ? -3.247 1.956 6.224 1.00 95.44 94 VAL A C 1
ATOM 739 O O . VAL A 1 94 ? -2.963 3.081 5.804 1.00 95.44 94 VAL A O 1
ATOM 742 N N . GLU A 1 95 ? -2.554 0.869 5.870 1.00 95.94 95 GLU A N 1
ATOM 743 C CA . GLU A 1 95 ? -1.437 0.908 4.915 1.00 95.94 95 GLU A CA 1
ATOM 744 C C . GLU A 1 95 ? -1.901 1.427 3.542 1.00 95.94 95 GLU A C 1
ATOM 746 O O . GLU A 1 95 ? -1.340 2.400 3.026 1.00 95.94 95 GLU A O 1
ATOM 751 N N . ILE A 1 96 ? -2.967 0.846 2.980 1.00 94.88 96 ILE A N 1
ATOM 752 C CA . ILE A 1 96 ? -3.507 1.224 1.662 1.00 94.88 96 ILE A CA 1
ATOM 753 C C . ILE A 1 96 ? -3.923 2.698 1.639 1.00 94.88 96 ILE A C 1
ATOM 755 O O . ILE A 1 96 ? -3.635 3.411 0.679 1.00 94.88 96 ILE A O 1
ATOM 759 N N . MET A 1 97 ? -4.561 3.192 2.703 1.00 94.19 97 MET A N 1
ATOM 760 C CA . MET A 1 97 ? -5.005 4.586 2.784 1.00 94.19 97 MET A CA 1
ATOM 761 C C . MET A 1 97 ? -3.832 5.588 2.740 1.00 94.19 97 MET A C 1
ATOM 763 O O . MET A 1 97 ? -3.966 6.672 2.146 1.00 94.19 97 MET A O 1
ATOM 767 N N . ARG A 1 98 ? -2.693 5.231 3.351 1.00 93.12 98 ARG A N 1
ATOM 768 C CA . ARG A 1 98 ? -1.502 6.089 3.504 1.00 93.12 98 ARG A CA 1
ATOM 769 C C . ARG A 1 98 ? -0.542 6.025 2.314 1.00 93.12 98 ARG A C 1
ATOM 771 O O . ARG A 1 98 ? 0.151 7.006 2.045 1.00 93.12 98 ARG A O 1
ATOM 778 N N . VAL A 1 99 ? -0.505 4.913 1.585 1.00 93.12 99 VAL A N 1
ATOM 779 C CA . VAL A 1 99 ? 0.341 4.757 0.393 1.00 93.12 99 VAL A CA 1
ATOM 780 C C . VAL A 1 99 ? -0.314 5.446 -0.817 1.00 93.12 99 VAL A C 1
ATOM 782 O O . VAL A 1 99 ? -1.525 5.334 -1.021 1.00 93.12 99 VAL A O 1
ATOM 785 N N . PRO A 1 100 ? 0.446 6.175 -1.660 1.00 90.94 100 PRO A N 1
ATOM 786 C CA . PRO A 1 100 ? -0.101 6.703 -2.904 1.00 90.94 100 PRO A CA 1
ATOM 787 C C . PRO A 1 100 ? -0.476 5.542 -3.838 1.00 90.94 100 PRO A C 1
ATOM 789 O O . PRO A 1 100 ? 0.302 4.614 -4.037 1.00 90.94 100 PRO A O 1
ATOM 792 N N . GLY A 1 101 ? -1.669 5.593 -4.422 1.00 89.19 101 GLY A N 1
ATOM 793 C CA . GLY A 1 101 ? -2.257 4.503 -5.201 1.00 89.19 101 GLY A CA 1
ATOM 794 C C . GLY A 1 101 ? -3.541 4.952 -5.891 1.00 89.19 101 GLY A C 1
ATOM 795 O O . GLY A 1 101 ? -3.771 6.156 -6.040 1.00 89.19 101 GLY A O 1
ATOM 796 N N . GLU A 1 102 ? -4.380 4.006 -6.308 1.00 89.81 102 GLU A N 1
ATOM 797 C CA . GLU A 1 102 ? -5.674 4.330 -6.908 1.00 89.81 102 GLU A CA 1
ATOM 798 C C . GLU A 1 102 ? -6.615 4.967 -5.873 1.00 89.81 102 GLU A C 1
ATOM 800 O O . GLU A 1 102 ? -6.818 4.451 -4.773 1.00 89.81 102 GLU A O 1
ATOM 805 N N . THR A 1 103 ? -7.228 6.103 -6.222 1.00 91.88 103 THR A N 1
ATOM 806 C CA . THR A 1 103 ? -8.103 6.848 -5.303 1.00 91.88 103 THR A CA 1
ATOM 807 C C . THR A 1 103 ? -9.300 6.015 -4.842 1.00 91.88 103 THR A C 1
ATOM 809 O O . THR A 1 103 ? -9.714 6.131 -3.691 1.00 91.88 103 THR A O 1
ATOM 812 N N . ARG A 1 104 ? -9.842 5.143 -5.702 1.00 93.88 104 ARG A N 1
ATOM 813 C CA . ARG A 1 104 ? -10.982 4.279 -5.369 1.00 93.88 104 ARG A CA 1
ATOM 814 C C . ARG A 1 104 ? -10.661 3.313 -4.228 1.00 93.88 104 ARG A C 1
ATOM 816 O O . ARG A 1 104 ? -11.437 3.228 -3.279 1.00 93.88 104 ARG A O 1
ATOM 823 N N . GLU A 1 105 ? -9.523 2.629 -4.305 1.00 92.75 105 GLU A N 1
ATOM 824 C CA . GLU A 1 105 ? -9.073 1.681 -3.277 1.00 92.75 105 GLU A CA 1
ATOM 825 C C . GLU A 1 105 ? -8.814 2.396 -1.951 1.00 92.75 105 GLU A C 1
ATOM 827 O O . GLU A 1 105 ? -9.261 1.952 -0.895 1.00 92.75 105 GLU A O 1
ATOM 832 N N . ARG A 1 106 ? -8.184 3.573 -2.012 1.00 94.88 106 ARG A N 1
ATOM 833 C CA . ARG A 1 106 ? -7.916 4.399 -0.828 1.00 94.88 106 ARG A CA 1
ATOM 834 C C . ARG A 1 106 ? -9.192 4.877 -0.144 1.00 94.88 106 ARG A C 1
ATOM 836 O O . ARG A 1 106 ? -9.269 4.855 1.080 1.00 94.88 106 ARG A O 1
ATOM 843 N N . LEU A 1 107 ? -10.198 5.293 -0.915 1.00 95.62 107 LEU A N 1
ATOM 844 C CA . LEU A 1 107 ? -11.496 5.698 -0.369 1.00 95.62 107 LEU A CA 1
ATOM 845 C C . LEU A 1 107 ? -12.249 4.517 0.250 1.00 95.62 107 LEU A C 1
ATOM 847 O O . LEU A 1 107 ? -12.896 4.692 1.280 1.00 95.62 107 LEU A O 1
ATOM 851 N N . ALA A 1 108 ? -12.165 3.327 -0.348 1.00 95.50 108 ALA A N 1
ATOM 852 C CA . ALA A 1 108 ? -12.756 2.119 0.222 1.00 95.50 108 ALA A CA 1
ATOM 853 C C . ALA A 1 108 ? -12.079 1.731 1.548 1.00 95.50 108 ALA A C 1
ATOM 855 O O . ALA A 1 108 ? -12.770 1.510 2.540 1.00 95.50 108 ALA A O 1
ATOM 856 N N . ALA A 1 109 ? -10.744 1.748 1.595 1.00 95.69 109 ALA A N 1
ATOM 857 C CA . ALA A 1 109 ? -9.981 1.489 2.814 1.00 95.69 109 ALA A CA 1
ATOM 858 C C . ALA A 1 109 ? -10.278 2.523 3.916 1.00 95.69 109 ALA A C 1
ATOM 860 O O . ALA A 1 109 ? -10.496 2.158 5.068 1.00 95.69 109 ALA A O 1
ATOM 861 N N . ALA A 1 110 ? -10.369 3.809 3.559 1.00 94.50 110 ALA A N 1
ATOM 862 C CA . ALA A 1 110 ? -10.727 4.868 4.501 1.00 94.50 110 ALA A CA 1
ATOM 863 C C . ALA A 1 110 ? -12.132 4.676 5.094 1.00 94.50 110 ALA A C 1
ATOM 865 O O . ALA A 1 110 ? -12.334 4.921 6.280 1.00 94.50 110 ALA A O 1
ATOM 866 N N . ARG A 1 111 ? -13.103 4.220 4.291 1.00 93.38 111 ARG A N 1
ATOM 867 C CA . ARG A 1 111 ? -14.449 3.892 4.786 1.00 93.38 111 ARG A CA 1
ATOM 868 C C . ARG A 1 111 ? -14.406 2.759 5.805 1.00 93.38 111 ARG A C 1
ATOM 870 O O . ARG A 1 111 ? -14.947 2.939 6.885 1.00 93.38 111 ARG A O 1
ATOM 877 N N . LEU A 1 112 ? -13.685 1.677 5.505 1.00 91.06 112 LEU A N 1
ATOM 878 C CA . LEU A 1 112 ? -13.515 0.553 6.428 1.00 91.06 112 LEU A CA 1
ATOM 879 C C . LEU A 1 112 ? -12.927 1.015 7.767 1.00 91.06 112 LEU A C 1
ATOM 881 O O . LEU A 1 112 ? -13.480 0.707 8.814 1.00 91.06 112 LEU A O 1
ATOM 885 N N . VAL A 1 113 ? -11.856 1.816 7.756 1.00 91.75 113 VAL A N 1
ATOM 886 C CA . VAL A 1 113 ? -11.262 2.364 8.995 1.00 91.75 113 VAL A CA 1
ATOM 887 C C . VAL A 1 113 ? -12.258 3.254 9.753 1.00 91.75 113 VAL A C 1
ATOM 889 O O . VAL A 1 113 ? -12.320 3.222 10.985 1.00 91.75 113 VAL A O 1
ATOM 892 N N . LEU A 1 114 ? -13.064 4.041 9.037 1.00 90.12 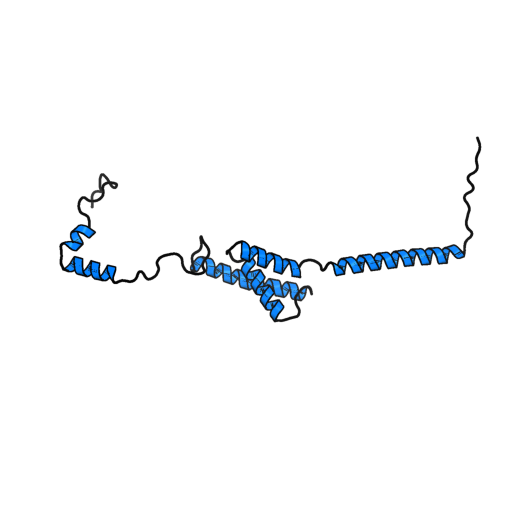114 LEU A N 1
ATOM 893 C CA . LEU A 1 114 ? -14.113 4.856 9.648 1.00 90.12 114 LEU A CA 1
ATOM 894 C C . LEU A 1 114 ? -15.214 4.016 10.296 1.00 90.12 114 LEU A C 1
ATOM 896 O O . LEU A 1 114 ? -15.765 4.448 11.301 1.00 90.12 114 LEU A O 1
ATOM 900 N N . ASP A 1 115 ? -15.530 2.841 9.765 1.00 86.38 115 ASP A N 1
ATOM 901 C CA . ASP A 1 115 ? -16.571 1.982 10.332 1.00 86.38 115 ASP A CA 1
ATOM 902 C C . ASP A 1 115 ? -16.179 1.436 11.716 1.00 86.38 115 ASP A C 1
ATOM 904 O O . ASP A 1 115 ?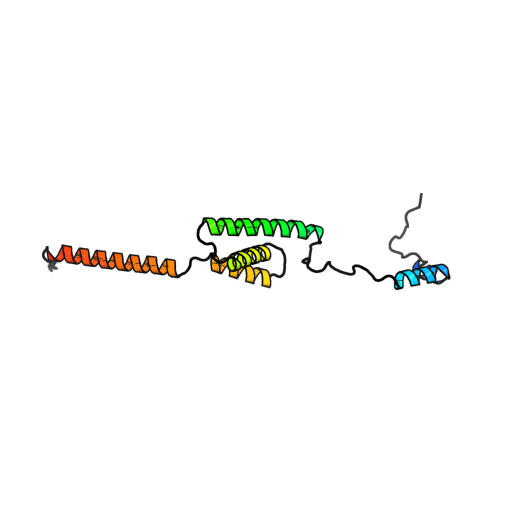 -17.043 1.294 12.577 1.00 86.38 115 ASP A O 1
ATOM 908 N N . PHE A 1 116 ? -14.882 1.231 11.971 1.00 80.56 116 PHE A N 1
ATOM 909 C CA . PHE A 1 116 ? -14.375 0.845 13.296 1.00 80.56 116 PHE A CA 1
ATOM 910 C C . PHE A 1 116 ? -14.207 2.028 14.255 1.00 80.56 116 PHE A C 1
ATOM 912 O O . PHE A 1 116 ? -14.346 1.868 15.461 1.00 80.56 116 PHE A O 1
ATOM 919 N N . THR A 1 117 ? -13.897 3.217 13.734 1.00 80.94 117 THR A N 1
ATOM 920 C CA . THR A 1 117 ? -13.593 4.405 14.560 1.00 80.94 117 THR A CA 1
ATOM 921 C C . THR A 1 117 ? -14.797 5.302 14.829 1.00 80.94 117 THR A C 1
ATOM 923 O O . THR A 1 117 ? -14.767 6.129 15.742 1.00 80.94 117 THR A O 1
ATOM 926 N N . LYS A 1 118 ? -15.880 5.182 14.057 1.00 76.31 118 LYS A N 1
ATOM 927 C CA . LYS A 1 118 ? -17.133 5.875 14.362 1.00 76.31 118 LYS A CA 1
ATOM 928 C C . LYS A 1 118 ? -17.752 5.262 15.614 1.00 76.31 118 LYS A C 1
ATOM 930 O O . LYS A 1 118 ? -17.908 4.051 15.709 1.00 76.31 118 LYS A O 1
ATOM 935 N N . GLN A 1 119 ? -18.179 6.118 16.545 1.00 64.69 119 GLN A N 1
ATOM 936 C CA . GLN A 1 119 ? -18.969 5.698 17.704 1.00 64.69 119 GLN A CA 1
ATOM 937 C C . GLN A 1 119 ? -20.150 4.836 17.243 1.00 64.69 119 GLN A C 1
ATOM 939 O O . GLN A 1 119 ? -20.976 5.301 16.449 1.00 64.69 119 GLN A O 1
ATOM 944 N N . LYS A 1 120 ? -20.238 3.599 17.750 1.00 64.25 120 LYS A N 1
ATOM 945 C CA . LYS A 1 120 ? -21.387 2.723 17.499 1.00 64.25 120 LYS A CA 1
ATOM 946 C C . LYS A 1 120 ? -22.663 3.481 17.900 1.00 64.25 120 LYS A C 1
ATOM 948 O O . LYS A 1 120 ? -22.715 4.005 19.014 1.00 64.25 120 LYS A O 1
ATOM 953 N N . PRO A 1 121 ? -23.697 3.559 17.043 1.00 60.84 121 PRO A N 1
ATOM 954 C CA . PRO A 1 121 ? -24.915 4.316 17.347 1.00 60.84 121 PRO A CA 1
ATOM 955 C C . PRO A 1 121 ? -25.624 3.824 18.620 1.00 60.84 121 PRO A C 1
ATOM 957 O O . PRO A 1 121 ? -26.263 4.622 19.299 1.00 60.84 121 PRO A O 1
ATOM 960 N N . VAL A 1 122 ? -25.426 2.553 18.987 1.00 60.38 122 VAL A N 1
ATOM 961 C CA . VAL A 1 122 ? -25.943 1.931 20.218 1.00 60.38 122 VAL A CA 1
ATOM 962 C C . VAL A 1 122 ? -25.494 2.689 21.474 1.00 60.38 122 VAL A C 1
ATOM 964 O O . VAL A 1 122 ? -26.322 3.036 22.305 1.00 60.38 122 VAL A O 1
ATOM 967 N N . ALA A 1 123 ? -24.225 3.105 21.555 1.00 58.22 123 ALA A N 1
ATOM 968 C CA . ALA A 1 123 ? -23.701 3.803 22.734 1.00 58.22 123 ALA A CA 1
ATOM 969 C C . ALA A 1 123 ? -24.344 5.186 22.969 1.00 58.22 123 ALA A C 1
ATOM 971 O O . ALA A 1 123 ? -24.311 5.709 24.079 1.00 58.22 123 ALA A O 1
ATOM 972 N N . LYS A 1 124 ? -24.943 5.804 21.939 1.00 59.66 124 LYS A N 1
ATOM 973 C CA . LYS A 1 124 ? -25.725 7.044 22.098 1.00 59.66 124 LYS A CA 1
ATOM 974 C C . LYS A 1 124 ? -27.170 6.766 22.511 1.00 59.66 124 LYS A C 1
ATOM 976 O O . LYS A 1 124 ? -27.774 7.609 23.173 1.00 59.66 124 LYS A O 1
ATOM 981 N N . GLN A 1 125 ? -27.712 5.616 22.115 1.00 62.00 125 GLN A N 1
ATOM 982 C CA . GLN A 1 125 ? -29.066 5.194 22.465 1.00 62.00 125 GLN A CA 1
ATOM 983 C C . GLN A 1 125 ? -29.150 4.793 23.938 1.00 62.00 125 GLN A C 1
ATOM 985 O O . GLN A 1 125 ? -30.023 5.296 24.633 1.00 62.00 125 GLN A O 1
ATOM 990 N N . ASP A 1 126 ? -28.182 4.042 24.459 1.00 62.09 126 ASP A N 1
ATOM 991 C CA . ASP A 1 126 ? -28.183 3.647 25.878 1.00 62.09 126 ASP A CA 1
ATOM 992 C C . ASP A 1 126 ? -28.111 4.865 26.816 1.00 62.09 126 ASP A C 1
ATOM 994 O O . ASP A 1 126 ? -28.837 4.955 27.801 1.00 62.09 126 ASP A O 1
ATOM 998 N N . VAL A 1 127 ? -27.308 5.877 26.463 1.00 65.81 127 VAL A N 1
ATOM 999 C CA . VAL A 1 127 ? -27.203 7.129 27.237 1.00 65.81 127 VAL A CA 1
ATOM 1000 C C . VAL A 1 127 ? -28.477 7.976 27.150 1.00 65.81 127 VAL A C 1
ATOM 1002 O O . VAL A 1 127 ? -28.754 8.757 28.056 1.00 65.81 127 VAL A O 1
ATOM 1005 N N . THR A 1 128 ? -29.254 7.869 26.069 1.00 71.94 128 THR A N 1
ATOM 1006 C CA . THR A 1 128 ? -30.533 8.593 25.949 1.00 71.94 128 THR A CA 1
ATOM 1007 C C . THR A 1 128 ? -31.682 7.853 26.624 1.00 71.94 128 THR A C 1
ATOM 1009 O O . THR A 1 128 ? -32.525 8.514 27.223 1.00 71.94 128 THR A O 1
ATOM 1012 N N . ILE A 1 129 ? -31.679 6.519 26.602 1.00 75.06 129 ILE A N 1
ATOM 1013 C CA . ILE A 1 129 ? -32.641 5.679 27.325 1.00 75.06 129 ILE A CA 1
ATOM 1014 C C . ILE A 1 129 ? -32.426 5.819 28.834 1.00 75.06 129 ILE A C 1
ATOM 1016 O O . ILE A 1 129 ? -33.369 6.183 29.526 1.00 75.06 129 ILE A O 1
ATOM 1020 N N . GLY A 1 130 ? -31.190 5.681 29.328 1.00 78.56 130 GLY A N 1
ATOM 1021 C CA . GLY A 1 130 ? -30.888 5.859 30.754 1.00 78.56 130 GLY A CA 1
ATOM 1022 C C . GLY A 1 130 ? -31.271 7.250 31.269 1.00 78.56 130 GLY A C 1
ATOM 1023 O O . GLY A 1 130 ? -31.890 7.373 32.312 1.00 78.56 130 GLY A O 1
ATOM 1024 N N . LYS A 1 131 ? -31.039 8.311 30.481 1.00 82.00 131 LYS A N 1
ATOM 1025 C CA . LYS A 1 131 ? -31.504 9.667 30.833 1.00 82.00 13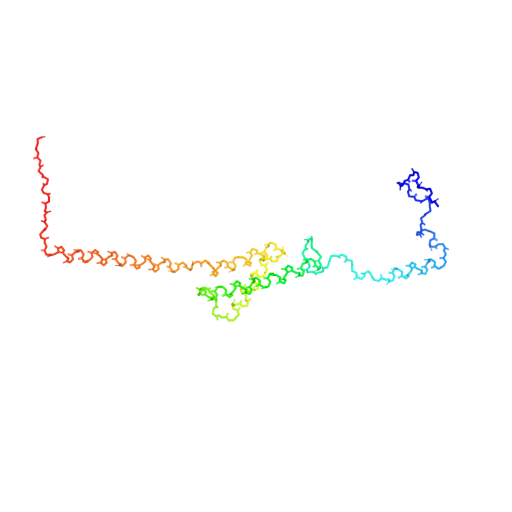1 LYS A CA 1
ATOM 1026 C C . LYS A 1 131 ? -33.025 9.808 30.861 1.00 82.00 131 LYS A C 1
ATOM 1028 O O . LYS A 1 131 ? -33.535 10.612 31.635 1.00 82.00 131 LYS A O 1
ATOM 1033 N N . ALA A 1 132 ? -33.741 9.099 29.991 1.00 84.19 132 ALA A N 1
ATOM 1034 C CA . ALA A 1 132 ? -35.200 9.104 29.992 1.00 84.19 132 ALA A CA 1
ATOM 1035 C C . ALA A 1 132 ? -35.752 8.319 31.192 1.00 84.19 132 ALA A C 1
ATOM 1037 O O . ALA A 1 132 ? -36.703 8.769 31.822 1.00 84.19 132 ALA A O 1
ATOM 1038 N N . GLU A 1 133 ? -35.129 7.195 31.544 1.00 83.62 133 GLU A N 1
ATOM 1039 C CA . GLU A 1 133 ? -35.465 6.403 32.730 1.00 83.62 133 GLU A CA 1
ATOM 1040 C C . GLU A 1 133 ? -35.153 7.160 34.028 1.00 83.62 133 GLU A C 1
ATOM 1042 O O . GLU A 1 133 ? -35.996 7.202 34.924 1.00 83.62 133 GLU A O 1
ATOM 1047 N N . ASP A 1 134 ? -34.009 7.842 34.104 1.00 85.00 134 ASP A N 1
ATOM 1048 C CA . ASP A 1 134 ? -33.642 8.715 35.225 1.00 85.00 134 ASP A CA 1
ATOM 1049 C C . ASP A 1 134 ? -34.621 9.893 35.360 1.00 85.00 134 ASP A C 1
ATOM 1051 O O . ASP A 1 134 ? -35.028 10.249 36.465 1.00 85.00 134 ASP A O 1
ATOM 1055 N N . PHE A 1 135 ? -35.051 10.485 34.239 1.00 87.62 135 PHE A N 1
ATOM 1056 C CA . PHE A 1 135 ? -36.050 11.556 34.231 1.00 87.62 135 PHE A CA 1
ATOM 1057 C C . PHE A 1 135 ? -37.423 11.072 34.718 1.00 87.62 135 PHE A C 1
ATOM 1059 O O . PHE A 1 135 ? -38.044 11.734 35.548 1.00 87.62 135 PHE A O 1
ATOM 1066 N N . LEU A 1 136 ? -37.889 9.911 34.247 1.00 87.38 136 LEU A N 1
ATOM 1067 C CA . LEU A 1 136 ? -39.150 9.317 34.702 1.00 87.38 136 LEU A CA 1
ATOM 1068 C C . LEU A 1 136 ? -39.090 8.910 36.178 1.00 87.38 136 LEU A C 1
ATOM 1070 O O . LEU A 1 136 ? -40.061 9.110 36.902 1.00 87.38 136 LEU A O 1
ATOM 1074 N N . SER A 1 137 ? -37.948 8.394 36.634 1.00 86.44 137 SER A N 1
ATOM 1075 C CA . SER A 1 137 ? -37.724 8.057 38.043 1.00 86.44 137 SER A CA 1
ATOM 1076 C C . SER A 1 137 ? -37.742 9.310 38.919 1.00 86.44 137 SER A C 1
ATOM 1078 O O . SER A 1 137 ? -38.399 9.317 39.955 1.00 86.44 137 SER A O 1
ATOM 1080 N N . SER A 1 138 ? -37.116 10.402 38.466 1.00 85.88 138 SER A N 1
ATOM 1081 C CA . SER A 1 138 ? -37.181 11.705 39.139 1.00 85.88 138 SER A CA 1
ATOM 1082 C C . SER A 1 138 ? -38.614 12.236 39.233 1.00 85.88 138 SER A C 1
ATOM 1084 O O . SER A 1 138 ? -38.994 12.753 40.279 1.00 85.88 138 SER A O 1
ATOM 1086 N N . LEU A 1 139 ? -39.422 12.089 38.176 1.00 86.31 139 LEU A N 1
ATOM 1087 C CA . LEU A 1 139 ? -40.825 12.516 38.175 1.00 86.31 139 LEU A CA 1
ATOM 1088 C C . LEU A 1 139 ? -41.678 11.673 39.139 1.00 86.31 139 LEU A C 1
ATOM 1090 O O . LEU A 1 139 ? -42.502 12.211 39.872 1.00 86.31 139 LEU A O 1
ATOM 1094 N N . LEU A 1 140 ? -41.452 10.356 39.174 1.00 85.50 140 LEU A N 1
ATOM 1095 C CA . LEU A 1 140 ? -42.145 9.437 40.081 1.00 85.50 140 LEU A CA 1
ATOM 1096 C C . LEU A 1 140 ? -41.768 9.701 41.549 1.00 85.50 140 LEU A C 1
ATOM 1098 O O . LEU A 1 140 ? -42.619 9.644 42.435 1.00 85.50 140 LEU A O 1
ATOM 1102 N N . GLU A 1 141 ? -40.498 10.011 41.820 1.00 80.06 141 GLU A N 1
ATOM 1103 C CA . GLU A 1 141 ? -40.040 10.430 43.147 1.00 80.06 141 GLU A CA 1
ATOM 1104 C C . GLU A 1 141 ? -40.602 11.796 43.559 1.00 80.06 141 GLU A C 1
ATOM 1106 O O . GLU A 1 141 ? -40.846 12.018 44.747 1.00 80.06 141 GLU A O 1
ATOM 1111 N N . GLU A 1 142 ? -40.795 12.719 42.614 1.00 73.88 142 GLU A N 1
ATOM 1112 C CA . GLU A 1 142 ? -41.497 13.983 42.849 1.00 73.88 142 GLU A CA 1
ATOM 1113 C C . GLU A 1 142 ? -42.978 13.737 43.172 1.00 73.88 142 GLU A C 1
ATOM 1115 O O . GLU A 1 142 ? -43.446 14.234 44.195 1.00 73.88 142 GLU A O 1
ATOM 1120 N N . GLU A 1 143 ? -43.683 12.893 42.408 1.00 68.06 143 GLU A N 1
ATOM 1121 C CA . GLU A 1 143 ? -45.081 12.524 42.687 1.00 68.06 143 GLU A CA 1
ATOM 1122 C C . GLU A 1 143 ? -45.242 11.876 44.073 1.00 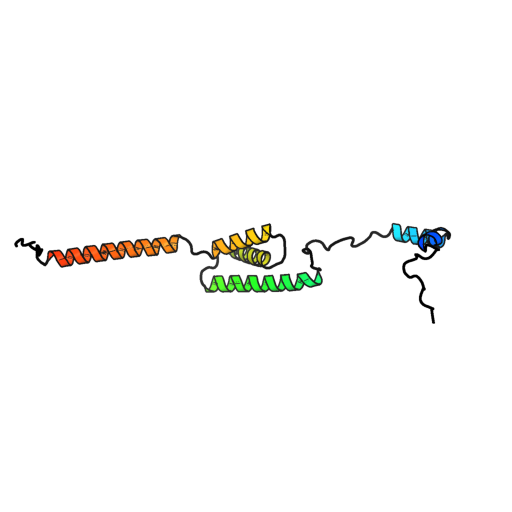68.06 143 GLU A C 1
ATOM 1124 O O . GLU A 1 143 ? -46.088 12.305 44.865 1.00 68.06 143 GLU A O 1
ATOM 1129 N N . GLN A 1 144 ? -44.367 10.929 44.432 1.00 63.97 144 GLN A N 1
ATOM 1130 C CA . GLN A 1 144 ? -44.374 10.285 45.754 1.00 63.97 144 GLN A CA 1
ATOM 1131 C C . GLN A 1 144 ? -44.043 11.244 46.908 1.00 63.97 144 GLN A C 1
ATOM 1133 O O . GLN A 1 144 ? -44.487 11.023 48.036 1.00 63.97 144 GLN A O 1
ATOM 1138 N N . LYS A 1 145 ? -43.283 12.318 46.654 1.00 58.84 145 LYS A N 1
ATOM 1139 C CA . LYS A 1 145 ? -43.050 13.389 47.638 1.00 58.84 145 LYS A CA 1
ATOM 1140 C C . LYS A 1 145 ? -44.241 14.350 47.728 1.00 58.84 145 LYS A C 1
ATOM 1142 O O . LYS A 1 145 ? -44.463 14.918 48.797 1.00 58.84 145 LYS A O 1
ATOM 1147 N N . THR A 1 146 ? -45.016 14.521 46.655 1.00 54.56 146 THR A N 1
ATOM 1148 C CA . THR A 1 146 ? -46.178 15.429 46.615 1.00 54.56 146 THR A CA 1
ATOM 1149 C C . THR A 1 146 ? -47.486 14.825 47.128 1.00 54.56 146 THR A C 1
ATOM 1151 O O . THR A 1 146 ? -48.324 15.578 47.619 1.00 54.56 146 THR A O 1
ATOM 1154 N N . ASP A 1 147 ? -47.637 13.497 47.159 1.00 49.12 147 ASP A N 1
ATOM 1155 C CA . ASP A 1 147 ? -48.802 12.821 47.770 1.00 49.12 147 ASP A CA 1
ATOM 1156 C C . ASP A 1 147 ? -48.864 12.943 49.315 1.00 49.12 147 ASP A C 1
ATOM 1158 O O . ASP A 1 147 ? -49.774 12.427 49.966 1.00 49.12 147 ASP A O 1
ATOM 1162 N N . GLY A 1 148 ? -47.918 13.675 49.917 1.00 50.38 148 GLY A N 1
ATOM 1163 C CA . GLY A 1 148 ? -47.930 14.099 51.319 1.00 50.38 148 GLY A CA 1
ATOM 1164 C C . GLY A 1 148 ? -48.212 15.590 51.556 1.00 50.38 148 GLY A C 1
ATOM 1165 O O . GLY A 1 148 ? -48.229 16.007 52.715 1.00 50.38 148 GLY A O 1
ATOM 1166 N N . SER A 1 149 ? -48.426 16.416 50.525 1.00 41.94 149 SER A N 1
ATOM 1167 C CA . SER A 1 149 ? -48.733 17.839 50.726 1.00 41.94 149 SER A CA 1
ATOM 1168 C C . SER A 1 149 ? -49.760 18.370 49.733 1.00 41.94 149 SER A C 1
ATOM 1170 O O . SER A 1 149 ? -49.500 18.501 48.542 1.00 41.94 149 SER A O 1
ATOM 1172 N N . GLU A 1 150 ? -50.915 18.704 50.300 1.00 39.84 150 GLU A N 1
ATOM 1173 C CA . GLU A 1 150 ? -52.066 19.407 49.743 1.00 39.84 150 GLU A CA 1
ATOM 1174 C C . GLU A 1 150 ? -51.802 20.243 48.479 1.00 39.84 150 GLU A C 1
ATOM 1176 O O . GLU A 1 150 ? -51.019 21.196 48.463 1.00 39.84 150 GLU A O 1
ATOM 1181 N N . VAL A 1 151 ? -52.589 19.935 47.447 1.00 41.06 151 VAL A N 1
ATOM 1182 C CA . VAL A 1 151 ? -52.832 20.772 46.271 1.00 41.06 151 VAL A CA 1
ATOM 1183 C C . VAL A 1 151 ? -53.253 22.176 46.720 1.00 41.06 151 VAL A C 1
ATOM 1185 O O . VAL A 1 151 ? -54.414 22.412 47.067 1.00 41.06 151 VAL A O 1
ATOM 1188 N N . LYS A 1 152 ? -52.334 23.145 46.662 1.00 39.22 152 LYS A N 1
ATOM 1189 C CA . LYS A 1 152 ? -52.707 24.562 46.644 1.00 39.22 152 LYS A CA 1
ATOM 1190 C C . LYS A 1 152 ? -53.243 24.888 45.257 1.00 39.22 152 LYS A C 1
ATOM 1192 O O . LYS A 1 152 ? -52.496 25.085 44.307 1.00 39.22 152 LYS A O 1
ATOM 1197 N N . LYS A 1 153 ? -54.573 24.900 45.154 1.00 38.62 153 LYS A N 1
ATOM 1198 C CA . LYS A 1 153 ? -55.287 25.575 44.072 1.00 38.62 153 LYS A CA 1
ATOM 1199 C C . LYS A 1 153 ? -54.983 27.065 44.180 1.00 38.62 153 LYS A C 1
ATOM 1201 O O . LYS A 1 153 ? -55.491 27.719 45.090 1.00 38.62 153 LYS A O 1
ATOM 1206 N N . ASP A 1 154 ? -54.193 27.589 43.254 1.00 40.84 154 ASP A N 1
ATOM 1207 C CA . ASP A 1 154 ? -54.122 29.026 43.035 1.00 40.84 154 ASP A CA 1
ATOM 1208 C C . ASP A 1 154 ? -55.475 29.481 42.478 1.00 40.84 154 ASP A C 1
ATOM 1210 O O . ASP A 1 154 ? -55.833 29.248 41.324 1.00 40.84 154 ASP A O 1
ATOM 1214 N N . THR A 1 155 ? -56.286 30.061 43.357 1.00 41.69 155 THR A N 1
ATOM 1215 C CA . THR A 1 155 ? -57.495 30.797 43.000 1.00 41.69 155 THR A CA 1
ATOM 1216 C C . THR A 1 155 ? -57.109 32.022 42.177 1.00 41.69 155 THR A C 1
ATOM 1218 O O . THR A 1 155 ? -56.585 32.992 42.725 1.00 41.69 155 THR A O 1
ATOM 1221 N N . GLU A 1 156 ? -57.421 32.003 40.880 1.00 53.25 156 GLU A N 1
ATOM 1222 C CA . GLU A 1 156 ? -57.655 33.223 40.105 1.00 53.25 156 GLU A CA 1
ATOM 1223 C C . GLU A 1 156 ? -58.777 34.017 40.790 1.00 53.25 156 GLU A C 1
ATOM 1225 O O . GLU A 1 156 ? -59.936 33.598 40.812 1.00 53.25 156 GLU A O 1
ATOM 1230 N N . ALA A 1 157 ? -58.430 35.157 41.385 1.00 44.56 157 ALA A N 1
ATOM 1231 C CA . ALA A 1 157 ? -59.405 36.136 41.840 1.00 44.56 157 ALA A CA 1
ATOM 1232 C C . ALA A 1 157 ? -59.623 37.176 40.726 1.00 44.56 157 ALA A C 1
ATOM 1234 O O . ALA A 1 157 ? -58.647 37.783 40.277 1.00 44.56 157 ALA A O 1
ATOM 1235 N N . PRO A 1 158 ? -60.869 37.411 40.278 1.00 54.41 158 PRO A N 1
ATOM 1236 C CA . PRO A 1 158 ? -61.185 38.537 39.414 1.00 54.41 158 PRO A CA 1
ATOM 1237 C C . PRO A 1 158 ? -61.394 39.824 40.235 1.00 54.41 158 PRO A C 1
ATOM 1239 O O . PRO A 1 158 ? -61.644 39.754 41.440 1.00 54.41 158 PRO A O 1
ATOM 1242 N N . ILE A 1 159 ? -61.447 40.951 39.502 1.00 47.53 159 ILE A N 1
ATOM 1243 C CA . ILE A 1 159 ? -61.949 42.306 39.848 1.00 47.53 159 ILE A CA 1
ATOM 1244 C C . ILE A 1 159 ? -60.806 43.305 40.175 1.00 47.53 159 ILE A C 1
ATOM 1246 O O . ILE A 1 159 ? -59.986 43.042 41.047 1.00 47.53 159 ILE A O 1
ATOM 1250 N N . HIS A 1 160 ? -60.662 44.464 39.509 1.00 43.41 160 HIS A N 1
ATOM 1251 C CA . HIS A 1 160 ? -61.640 45.332 38.820 1.00 43.41 160 HIS A CA 1
ATOM 1252 C C . HIS A 1 160 ? -61.410 45.537 37.320 1.00 43.41 160 HIS A C 1
ATOM 1254 O O . HIS A 1 160 ? -60.247 45.756 36.919 1.00 43.41 160 HIS A O 1
#

Mean predicted aligned error: 15.7 Å

pLDDT: mean 79.71, std 16.01, range [38.62, 96.94]

Solvent-accessible surface area (backbone atoms only — not comparable to full-atom values): 9774 Å² total; per-residue (Å²): 137,83,79,77,70,94,55,82,84,60,75,67,97,68,54,68,72,67,54,32,59,74,39,72,67,37,40,52,53,48,52,53,56,71,67,49,74,75,90,71,80,76,78,70,84,92,53,45,92,99,52,49,73,79,65,45,49,62,50,47,55,52,27,46,56,50,18,52,52,49,51,55,51,30,48,75,71,70,63,40,68,88,48,70,68,53,44,52,52,52,34,52,27,47,25,51,47,66,38,84,65,63,67,69,62,25,53,52,24,47,49,56,56,44,66,62,68,46,78,61,68,63,69,59,47,55,60,50,50,52,52,49,52,52,49,52,50,52,50,53,54,49,50,67,61,45,80,77,53,81,86,78,78,82,74,86,76,84,88,134

Secondary structure (DSSP, 8-state):
--PPPS-TTS--SS-HHHHHTTSHHHHHHHHHHHHS--TT-SSPTTPPTT--HHHHHHHHHHHHHHHHHHHHHHHHHT-S-SSHHHHHHHHHHHHHHHS---HHHHHHHHHHHHHHHSPPHHHHHHHHHHHHHHHHHHHHHHHHHHTTS-----------

Foldseek 3Di:
DPDDDPCPPDDPPDDPLVVLVVDPNSVVVVVVVVPDDPPDPDAPPPDDPPDHPVRQVVQLVVQLVVLVVVQVVCVVVVLHDPDPVSSVLSSVLSSLLRGDDDPVSNVVSVVVNCVSVPDDVVVVVVVVVVVVVVVVVVVVVVVVVPVVDDDDDPDDDDDD

Sequence (160 aa):
MTKGKKYPQRAPKKNYFAELTKTPEGRAKRAEWNKKAWAKAGRPAGVPHGYTKETIAPLREKAKQEAERFVEIMAKNGDGPEDEFAVEALKAAVEIMRVPGETRERLAAARLVLDFTKQKPVAKQDVTIGKAEDFLSSLLEEEQKTDGSEVKKDTEAPIH

Radius of gyration: 38.76 Å; Cα contacts (8 Å, |Δi|>4): 68; chains: 1; bounding box: 102×57×97 Å